Protein AF-A0A8J3LRJ8-F1 (afdb_monomer_lite)

Structure (mmCIF, N/CA/C/O backbone):
data_AF-A0A8J3LRJ8-F1
#
_entry.id   AF-A0A8J3LRJ8-F1
#
loop_
_atom_site.group_PDB
_atom_site.id
_atom_site.type_symbol
_atom_site.label_atom_id
_atom_site.label_alt_id
_atom_site.label_comp_id
_atom_site.label_asym_id
_atom_site.label_entity_id
_atom_site.label_seq_id
_atom_site.pdbx_PDB_ins_code
_atom_site.Cartn_x
_atom_site.Cartn_y
_atom_site.Cartn_z
_atom_site.occupancy
_atom_site.B_iso_or_equiv
_atom_site.auth_seq_id
_atom_site.auth_comp_id
_atom_site.auth_asym_id
_atom_site.auth_atom_id
_atom_site.pdbx_PDB_model_num
ATOM 1 N N . MET A 1 1 ? -15.444 -9.079 7.848 1.00 65.44 1 MET A N 1
ATOM 2 C CA . MET A 1 1 ? -14.288 -9.441 6.993 1.00 65.44 1 MET A CA 1
ATOM 3 C C . MET A 1 1 ? -14.459 -8.751 5.651 1.00 65.44 1 MET A C 1
ATOM 5 O O . MET A 1 1 ? -15.572 -8.763 5.139 1.00 65.44 1 MET A O 1
ATOM 9 N N . ALA A 1 2 ? -13.406 -8.133 5.113 1.00 72.88 2 ALA A N 1
ATOM 10 C CA . ALA A 1 2 ? -13.428 -7.560 3.766 1.00 72.88 2 ALA A CA 1
ATOM 11 C C . ALA A 1 2 ? -13.135 -8.657 2.718 1.00 72.88 2 ALA A C 1
ATOM 13 O O . ALA A 1 2 ? -12.346 -9.560 3.013 1.00 72.88 2 ALA A O 1
ATOM 14 N N . PRO A 1 3 ? -13.757 -8.618 1.524 1.00 83.00 3 PRO A N 1
ATOM 15 C CA . PRO A 1 3 ? -13.484 -9.588 0.469 1.00 83.00 3 PRO A CA 1
ATOM 16 C C . PRO A 1 3 ? -12.045 -9.447 -0.063 1.00 83.00 3 PRO A C 1
ATOM 18 O O . PRO A 1 3 ? -11.487 -8.343 -0.053 1.00 83.00 3 PRO A O 1
ATOM 21 N N . PRO A 1 4 ? -11.432 -10.538 -0.557 1.00 85.56 4 PRO A N 1
ATOM 22 C CA . PRO A 1 4 ? -10.125 -10.460 -1.195 1.00 85.56 4 PRO A CA 1
ATOM 23 C C . PRO A 1 4 ? -10.191 -9.526 -2.408 1.00 85.56 4 PRO A C 1
ATOM 25 O O . PRO A 1 4 ? -11.107 -9.604 -3.224 1.00 85.56 4 PRO A O 1
ATOM 28 N N . THR A 1 5 ? -9.208 -8.636 -2.522 1.00 88.31 5 THR A N 1
ATOM 29 C CA . THR A 1 5 ? -9.107 -7.648 -3.603 1.00 88.31 5 THR A CA 1
ATOM 30 C C . THR A 1 5 ? -7.803 -7.858 -4.362 1.00 88.31 5 THR A C 1
ATOM 32 O O . THR A 1 5 ? -6.771 -8.146 -3.757 1.00 88.31 5 THR A O 1
ATOM 35 N N . ARG A 1 6 ? -7.837 -7.702 -5.690 1.00 91.50 6 ARG A N 1
ATOM 36 C CA . ARG A 1 6 ? -6.662 -7.812 -6.562 1.00 91.50 6 ARG A CA 1
ATOM 37 C C . ARG A 1 6 ? -6.442 -6.510 -7.321 1.00 91.50 6 ARG A C 1
ATOM 39 O O . ARG A 1 6 ? -7.355 -6.023 -7.980 1.00 91.50 6 ARG A O 1
ATOM 46 N N . ILE A 1 7 ? -5.212 -6.002 -7.290 1.00 92.75 7 ILE A N 1
ATOM 47 C CA . ILE A 1 7 ? -4.786 -4.893 -8.147 1.00 92.75 7 ILE A CA 1
ATOM 48 C C . ILE A 1 7 ? -4.277 -5.464 -9.474 1.00 92.75 7 ILE A C 1
ATOM 50 O O . ILE A 1 7 ? -3.408 -6.339 -9.498 1.00 92.75 7 ILE A O 1
ATOM 54 N N . LEU A 1 8 ? -4.849 -5.003 -10.584 1.00 93.88 8 LEU A N 1
ATOM 55 C CA . LEU A 1 8 ? -4.474 -5.445 -11.928 1.00 93.88 8 LEU A CA 1
ATOM 56 C C . LEU A 1 8 ? -3.208 -4.721 -12.412 1.00 93.88 8 LEU A C 1
ATOM 58 O O . LEU A 1 8 ? -2.882 -3.634 -11.943 1.00 93.88 8 LEU A O 1
ATOM 62 N N . GLY A 1 9 ? -2.476 -5.336 -13.346 1.00 91.75 9 GLY A N 1
ATOM 63 C CA . GLY A 1 9 ? -1.261 -4.743 -13.926 1.00 91.75 9 GLY A CA 1
ATOM 64 C C . GLY A 1 9 ? -0.040 -4.713 -12.996 1.00 91.75 9 GLY A C 1
ATOM 65 O O . GLY A 1 9 ? 0.947 -4.068 -13.322 1.00 91.75 9 GLY A O 1
ATOM 66 N N . GLN A 1 10 ? -0.089 -5.407 -11.854 1.00 93.19 10 GLN A N 1
ATOM 67 C CA . GLN A 1 10 ? 0.999 -5.473 -10.864 1.00 93.19 10 GLN A CA 1
ATOM 68 C C . GLN A 1 10 ? 1.761 -6.810 -10.877 1.00 93.19 10 GLN A C 1
ATOM 70 O O . GLN A 1 10 ? 2.493 -7.111 -9.945 1.00 93.19 10 GLN A O 1
ATOM 75 N N . SER A 1 11 ? 1.604 -7.637 -11.916 1.00 92.12 11 SER A N 1
ATOM 76 C CA . SER A 1 11 ? 2.166 -8.999 -11.962 1.00 92.12 11 SER A CA 1
A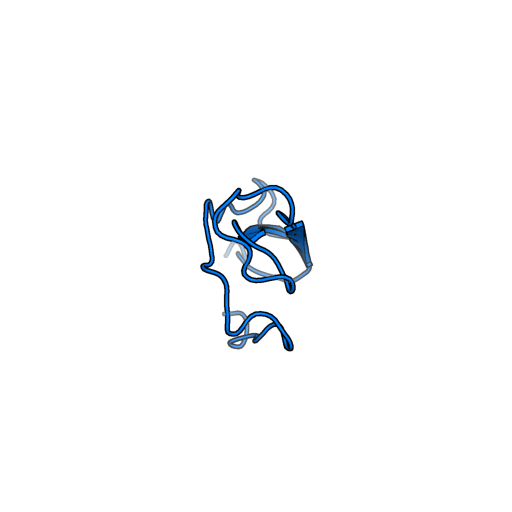TOM 77 C C . SER A 1 11 ? 3.697 -9.068 -11.850 1.00 92.12 11 SER A C 1
ATOM 79 O O . SER A 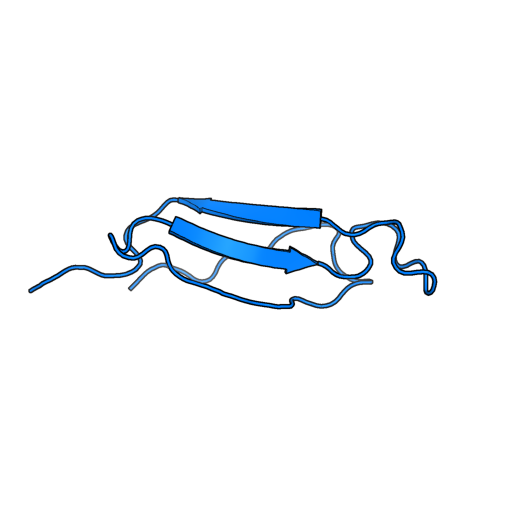1 11 ? 4.233 -10.125 -11.540 1.00 92.12 11 SER A O 1
ATOM 81 N N . SER A 1 12 ? 4.399 -7.969 -12.130 1.00 92.25 12 SER A N 1
ATOM 82 C CA . SER A 1 12 ? 5.864 -7.864 -12.115 1.00 92.25 12 SER A CA 1
ATOM 83 C C . SER A 1 12 ? 6.429 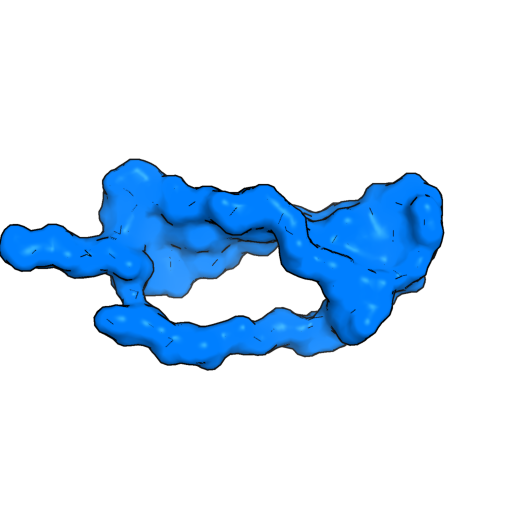-7.269 -10.815 1.00 92.25 12 SER A C 1
ATOM 85 O O . SER A 1 12 ? 7.637 -7.022 -10.720 1.00 92.25 12 SER A O 1
ATOM 87 N N . SER A 1 13 ? 5.587 -7.043 -9.803 1.00 92.62 13 SER A N 1
ATOM 88 C CA . SER A 1 13 ? 5.969 -6.372 -8.561 1.00 92.62 13 SER A CA 1
ATOM 89 C C . SER A 1 13 ? 5.330 -7.012 -7.329 1.00 92.62 13 SER A C 1
ATOM 91 O O . SER A 1 13 ? 4.240 -7.576 -7.386 1.00 92.62 13 SER A O 1
ATOM 93 N N . GLU A 1 14 ? 6.028 -6.935 -6.201 1.00 92.62 14 GLU A N 1
ATOM 94 C CA . GLU A 1 14 ? 5.578 -7.434 -4.906 1.00 92.62 14 GLU A CA 1
ATOM 95 C C . GLU A 1 14 ? 4.670 -6.442 -4.190 1.00 92.62 14 GLU A C 1
ATOM 97 O O . GLU A 1 14 ? 4.755 -5.237 -4.408 1.00 92.62 14 GLU A O 1
ATOM 102 N N . ILE A 1 15 ? 3.885 -6.956 -3.242 1.00 93.31 15 ILE A N 1
ATOM 103 C CA . ILE A 1 15 ? 3.269 -6.151 -2.185 1.00 93.31 15 ILE A CA 1
ATOM 104 C C . ILE A 1 15 ? 4.265 -6.015 -1.031 1.00 93.31 15 ILE A C 1
ATOM 106 O O . ILE A 1 15 ? 4.845 -7.005 -0.586 1.00 93.31 15 ILE A O 1
ATOM 110 N N . THR A 1 16 ? 4.429 -4.803 -0.509 1.00 93.81 16 THR A N 1
ATOM 111 C CA . THR A 1 16 ? 5.318 -4.494 0.615 1.00 93.81 16 THR A CA 1
ATOM 112 C C . THR A 1 16 ? 4.635 -3.575 1.632 1.00 93.81 16 THR A C 1
ATOM 114 O O . THR A 1 16 ? 3.736 -2.809 1.296 1.00 93.81 16 THR A O 1
ATOM 117 N N . GLY A 1 17 ? 5.042 -3.673 2.902 1.00 94.50 17 GLY A N 1
ATOM 118 C CA . GLY A 1 17 ? 4.635 -2.750 3.971 1.00 94.50 17 GLY A CA 1
ATOM 119 C C . GLY A 1 17 ? 3.124 -2.576 4.207 1.00 94.50 17 GLY A C 1
ATOM 120 O O . GLY A 1 17 ? 2.683 -1.430 4.280 1.00 94.50 17 GLY A O 1
ATOM 121 N N . PRO A 1 18 ? 2.311 -3.647 4.324 1.00 95.19 18 PRO A N 1
ATOM 122 C CA . PRO A 1 18 ? 0.896 -3.493 4.642 1.00 95.19 18 PRO A CA 1
ATOM 123 C C . PRO A 1 18 ? 0.689 -2.904 6.049 1.00 95.19 18 PRO A C 1
ATOM 125 O O . PRO A 1 18 ? 1.273 -3.386 7.020 1.00 95.19 18 PRO A O 1
ATOM 128 N N . ALA A 1 19 ? -0.180 -1.899 6.169 1.00 95.94 19 ALA A N 1
ATOM 129 C CA . ALA A 1 19 ? -0.526 -1.247 7.429 1.00 95.94 19 ALA A CA 1
ATOM 130 C C . ALA A 1 19 ? -1.995 -0.803 7.453 1.00 95.94 19 ALA A C 1
ATOM 132 O O . ALA A 1 19 ? -2.469 -0.117 6.548 1.00 95.94 19 ALA A O 1
ATOM 133 N N . PHE A 1 20 ? -2.718 -1.158 8.514 1.00 94.50 20 PHE A N 1
ATOM 134 C CA . PHE A 1 20 ? -4.069 -0.644 8.746 1.00 94.50 20 PHE A CA 1
ATOM 135 C C . PHE A 1 20 ? -4.020 0.731 9.413 1.00 94.50 20 PHE A C 1
ATOM 137 O O . PHE A 1 20 ? -3.182 0.970 10.285 1.00 94.50 20 PHE A O 1
ATOM 144 N N . SER A 1 21 ? -4.951 1.617 9.057 1.00 94.38 21 SER A N 1
ATOM 145 C CA . SER A 1 21 ? -5.162 2.846 9.819 1.00 94.38 21 SER A CA 1
ATOM 146 C C . SER A 1 21 ? -5.657 2.527 11.239 1.00 94.38 21 SER A C 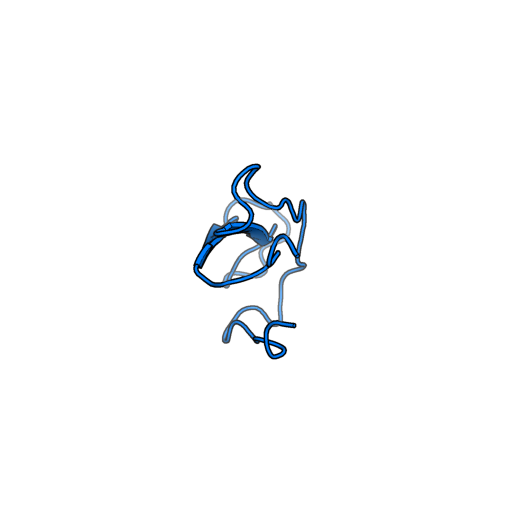1
ATOM 148 O O . SER A 1 21 ? -6.366 1.533 11.438 1.00 94.38 21 SER A O 1
ATOM 150 N N . PRO A 1 22 ? -5.351 3.376 12.239 1.00 92.75 22 PRO A N 1
ATOM 151 C CA . PRO A 1 22 ? -5.804 3.163 13.617 1.00 92.75 22 PRO A CA 1
ATOM 152 C C . PRO A 1 22 ? -7.329 3.075 13.759 1.00 92.75 22 PRO A C 1
ATOM 154 O O . PRO A 1 22 ? -7.831 2.340 14.606 1.00 92.75 22 PRO A O 1
ATOM 157 N N . ASP A 1 23 ? -8.067 3.790 12.904 1.00 92.06 23 ASP A N 1
ATOM 158 C CA . ASP A 1 23 ? -9.533 3.784 12.872 1.00 92.06 23 ASP A CA 1
ATOM 159 C C . ASP A 1 23 ? -10.135 2.584 12.113 1.00 92.06 23 ASP A C 1
ATOM 161 O O . ASP A 1 23 ? -11.355 2.447 12.052 1.00 92.06 23 ASP A O 1
ATOM 165 N N . GLY A 1 24 ? -9.301 1.713 11.533 1.00 91.38 24 GLY A N 1
ATOM 166 C CA . GLY A 1 24 ? -9.726 0.491 10.848 1.00 91.38 24 GLY A CA 1
ATOM 167 C C . GLY A 1 24 ? -10.428 0.702 9.504 1.00 91.38 24 GLY A C 1
ATOM 168 O O . GLY A 1 24 ? -10.988 -0.259 8.969 1.00 91.38 24 GLY A O 1
ATOM 169 N N . ARG A 1 25 ? -10.414 1.927 8.958 1.00 92.38 25 ARG A N 1
ATOM 170 C CA . ARG A 1 25 ? -11.106 2.285 7.706 1.00 92.38 25 ARG A CA 1
ATOM 171 C C . ARG A 1 25 ? -10.228 2.224 6.461 1.00 92.38 25 ARG A C 1
ATOM 173 O O . ARG A 1 25 ? -10.754 2.260 5.347 1.00 92.38 25 ARG A O 1
ATOM 180 N N . ARG A 1 26 ? -8.906 2.164 6.633 1.00 94.94 26 ARG A N 1
ATOM 181 C CA . ARG A 1 26 ? -7.937 2.170 5.534 1.00 94.94 26 ARG A CA 1
ATOM 182 C C . ARG A 1 26 ? -6.905 1.061 5.693 1.00 94.94 26 ARG A C 1
ATOM 184 O O . ARG A 1 26 ? -6.492 0.733 6.805 1.00 94.94 26 ARG A O 1
ATOM 191 N N . LEU A 1 27 ? -6.478 0.517 4.562 1.00 94.62 27 LEU A N 1
ATOM 192 C CA . LEU A 1 27 ? -5.311 -0.344 4.422 1.00 94.62 27 LEU A CA 1
ATOM 193 C C . LEU A 1 27 ? -4.351 0.330 3.444 1.00 94.62 27 LEU A C 1
ATOM 195 O O . LEU A 1 27 ? -4.722 0.605 2.304 1.00 94.62 27 LEU A O 1
ATOM 199 N N . TYR A 1 28 ? -3.124 0.561 3.890 1.00 96.31 28 TYR A N 1
ATOM 200 C CA . TYR A 1 28 ? -2.020 1.015 3.061 1.00 96.31 28 TYR A CA 1
ATOM 201 C C . TYR A 1 28 ? -1.105 -0.152 2.743 1.00 96.31 28 TYR A C 1
ATOM 203 O O . TYR A 1 28 ? -0.881 -1.004 3.595 1.00 96.31 28 TYR A O 1
ATOM 211 N N . PHE A 1 29 ? -0.564 -0.184 1.537 1.00 96.12 29 PHE A N 1
ATOM 212 C CA . PHE A 1 29 ? 0.553 -1.047 1.169 1.00 96.12 29 PHE A CA 1
ATOM 213 C C . PHE A 1 29 ? 1.252 -0.443 -0.042 1.00 96.12 29 PHE A C 1
ATOM 215 O O . PHE A 1 29 ? 0.685 0.387 -0.754 1.00 96.12 29 PHE A O 1
ATOM 222 N N . SER A 1 30 ? 2.471 -0.880 -0.304 1.00 95.88 30 SER A N 1
ATOM 223 C CA . SER A 1 30 ? 3.238 -0.444 -1.458 1.00 95.88 30 SER A CA 1
ATOM 224 C C . SER A 1 30 ? 3.455 -1.585 -2.440 1.00 95.88 30 SER A C 1
ATOM 226 O O . SER A 1 30 ? 3.379 -2.763 -2.102 1.00 95.88 30 SER A O 1
ATOM 228 N N . SER A 1 31 ? 3.717 -1.209 -3.681 1.00 94.81 31 SER A N 1
ATOM 229 C CA . SER A 1 31 ? 4.282 -2.052 -4.715 1.00 94.81 31 SER A CA 1
ATOM 230 C C . SER A 1 31 ? 5.694 -1.561 -4.990 1.00 94.81 31 SER A C 1
ATOM 232 O O . SER A 1 31 ? 5.853 -0.403 -5.372 1.00 94.81 31 SER A O 1
ATOM 234 N N . GLN A 1 32 ? 6.716 -2.393 -4.764 1.00 91.94 32 GLN A N 1
ATOM 235 C CA . GLN A 1 32 ? 8.113 -1.935 -4.811 1.00 91.94 32 GLN A CA 1
ATOM 236 C C . GLN A 1 32 ? 8.534 -1.495 -6.222 1.00 91.94 32 GLN A C 1
ATOM 238 O O . GLN A 1 32 ? 9.167 -0.455 -6.385 1.00 91.94 32 GLN A O 1
ATOM 243 N N . ARG A 1 33 ? 8.184 -2.277 -7.247 1.00 92.81 33 ARG A N 1
ATOM 24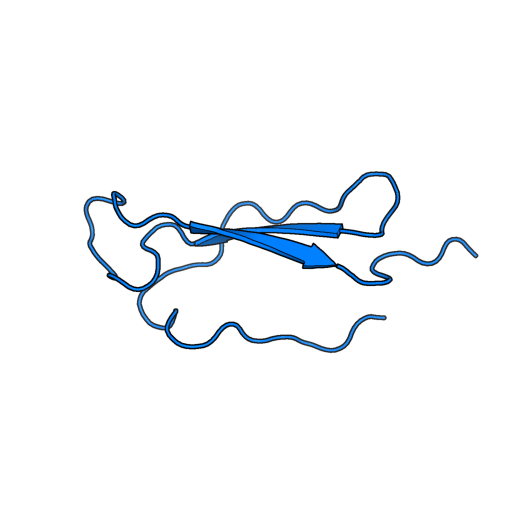4 C CA . ARG A 1 33 ? 8.542 -2.017 -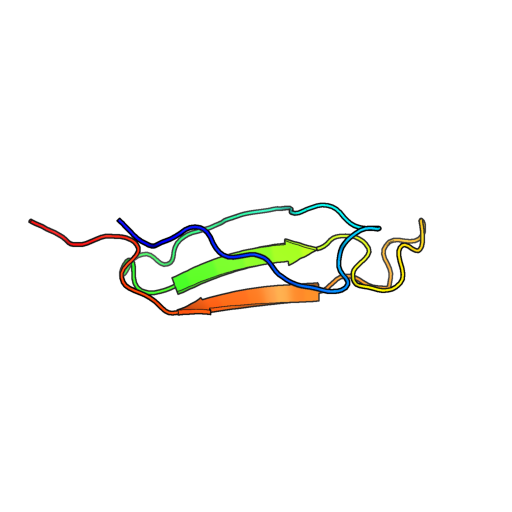8.654 1.00 92.81 33 ARG A CA 1
ATOM 245 C C . ARG A 1 33 ? 7.396 -1.419 -9.478 1.00 92.81 33 ARG A C 1
ATOM 247 O O . ARG A 1 33 ? 7.609 -1.004 -10.623 1.00 92.81 33 ARG A O 1
ATOM 254 N N . GLY A 1 34 ? 6.191 -1.371 -8.910 1.00 90.81 34 GLY A N 1
ATOM 255 C CA . GLY A 1 34 ? 4.977 -0.897 -9.573 1.00 90.81 34 GLY A CA 1
ATOM 256 C C . GLY A 1 34 ? 4.642 -1.681 -10.841 1.00 90.81 34 GLY A C 1
ATOM 257 O O . GLY A 1 34 ? 5.023 -2.837 -11.004 1.00 90.81 34 GLY A O 1
ATOM 258 N N . THR A 1 35 ? 3.946 -1.040 -11.781 1.00 89.56 35 THR A N 1
ATOM 259 C CA . THR A 1 35 ? 3.586 -1.665 -13.070 1.00 89.56 35 THR A CA 1
ATOM 260 C C . THR A 1 35 ? 4.799 -1.916 -13.969 1.00 89.56 35 THR A C 1
ATOM 262 O O . THR A 1 35 ? 4.770 -2.791 -14.830 1.00 89.56 35 THR A O 1
ATOM 265 N N . SER A 1 36 ? 5.878 -1.154 -13.768 1.00 86.31 36 SER A N 1
ATOM 266 C CA . SER A 1 36 ? 7.068 -1.188 -14.618 1.00 86.31 36 SER A CA 1
ATOM 267 C C . SER A 1 36 ? 7.907 -2.455 -14.446 1.00 86.31 36 SER A C 1
ATOM 269 O O . SER A 1 36 ? 8.672 -2.794 -15.344 1.00 86.31 36 SER A O 1
ATOM 271 N N . GLY A 1 37 ? 7.828 -3.117 -13.284 1.00 84.00 37 GLY A N 1
ATOM 272 C CA . GLY A 1 37 ? 8.670 -4.269 -12.954 1.00 84.00 37 GLY A CA 1
ATOM 273 C C . GLY A 1 37 ? 10.177 -3.987 -12.930 1.00 84.00 37 GLY A C 1
ATOM 274 O O . GLY A 1 37 ? 10.956 -4.932 -12.850 1.00 84.00 37 GLY A O 1
ATOM 275 N N . HIS A 1 38 ? 10.611 -2.723 -13.017 1.00 85.69 38 HIS A N 1
ATOM 276 C CA . HIS A 1 38 ? 12.027 -2.392 -13.150 1.00 85.69 38 HIS A CA 1
ATOM 277 C C . HIS A 1 38 ? 12.793 -2.668 -11.856 1.00 85.69 38 HIS A C 1
ATOM 279 O O . HIS A 1 38 ? 12.422 -2.202 -10.775 1.00 85.69 38 HIS A O 1
ATOM 285 N N . SER A 1 39 ? 13.915 -3.375 -11.986 1.00 80.06 39 SER A N 1
ATOM 286 C CA . SER A 1 39 ? 14.769 -3.798 -10.871 1.00 80.06 39 SER A CA 1
ATOM 287 C C . SER A 1 39 ? 15.387 -2.637 -10.086 1.00 80.06 39 SER A C 1
ATOM 289 O O . SER A 1 39 ? 15.850 -2.839 -8.970 1.00 80.06 39 SER A O 1
ATOM 291 N N . THR A 1 40 ? 15.384 -1.419 -10.640 1.00 80.25 40 THR A N 1
ATOM 292 C CA . THR A 1 40 ? 15.909 -0.215 -9.976 1.00 80.25 40 THR A CA 1
ATOM 293 C C . THR A 1 40 ? 14.961 0.361 -8.918 1.00 80.25 40 THR A C 1
ATOM 295 O O . THR A 1 40 ? 15.332 1.312 -8.237 1.00 80.25 40 THR A O 1
ATOM 298 N N . GLY A 1 41 ? 13.736 -0.169 -8.774 1.00 74.19 41 GLY A N 1
ATOM 299 C CA . GLY A 1 41 ? 12.778 0.253 -7.739 1.00 74.19 41 GLY A CA 1
ATOM 300 C C . GLY A 1 41 ? 12.195 1.660 -7.930 1.00 74.19 41 GLY A C 1
ATOM 301 O O . GLY A 1 41 ? 11.459 2.149 -7.081 1.00 74.19 41 GLY A O 1
ATOM 302 N N . SER A 1 42 ? 12.488 2.322 -9.052 1.00 81.50 42 SER A N 1
ATOM 303 C CA . SER A 1 42 ? 12.051 3.699 -9.327 1.00 81.50 42 SER A CA 1
ATOM 304 C C . SER A 1 42 ? 10.557 3.812 -9.665 1.00 81.50 42 SER A C 1
ATOM 306 O O . SER A 1 42 ? 10.026 4.914 -9.730 1.00 81.50 42 SER A O 1
ATOM 308 N N . GLY A 1 43 ? 9.880 2.683 -9.891 1.00 87.81 43 GLY A N 1
ATOM 309 C CA . GLY A 1 43 ? 8.463 2.616 -10.255 1.00 87.81 43 GLY A CA 1
ATOM 310 C C . GLY A 1 43 ? 7.508 2.405 -9.081 1.00 87.81 43 GLY A C 1
ATOM 311 O O . GLY A 1 43 ? 6.373 2.007 -9.322 1.00 87.81 43 GLY A O 1
ATOM 312 N N . GLY A 1 44 ? 7.957 2.582 -7.836 1.00 92.44 44 GLY A N 1
ATOM 313 C CA . GLY A 1 44 ? 7.163 2.266 -6.650 1.00 92.44 44 GLY A CA 1
ATOM 314 C C . GLY A 1 44 ? 5.815 2.997 -6.587 1.00 92.44 44 GLY A C 1
ATOM 315 O O . GLY A 1 44 ? 5.710 4.167 -6.950 1.00 92.44 44 GLY A O 1
ATOM 316 N N . ILE A 1 45 ? 4.776 2.306 -6.108 1.00 94.62 45 ILE A N 1
ATOM 317 C CA . ILE A 1 45 ? 3.414 2.852 -5.958 1.00 94.62 45 ILE A CA 1
ATOM 318 C C . ILE A 1 45 ? 2.904 2.529 -4.557 1.00 94.62 45 ILE A C 1
ATOM 320 O O . ILE A 1 45 ? 2.939 1.369 -4.159 1.00 94.62 45 ILE A O 1
ATOM 324 N N . THR A 1 46 ? 2.379 3.513 -3.829 1.00 96.12 46 THR A N 1
ATOM 325 C CA . THR A 1 46 ? 1.659 3.279 -2.567 1.00 96.12 46 THR A CA 1
ATOM 326 C C . THR A 1 46 ? 0.159 3.348 -2.810 1.00 96.12 46 THR A C 1
ATOM 328 O O . THR A 1 46 ? -0.340 4.309 -3.391 1.00 96.12 46 THR A O 1
ATOM 331 N N . TYR A 1 47 ? -0.551 2.324 -2.354 1.00 96.25 47 TYR A N 1
ATOM 332 C CA . TYR A 1 47 ? -1.997 2.209 -2.437 1.00 96.25 47 TYR A CA 1
ATOM 333 C C . TYR A 1 47 ? -2.634 2.518 -1.089 1.00 96.25 47 TYR A C 1
ATOM 335 O O . TYR A 1 47 ? -2.126 2.119 -0.043 1.00 96.25 47 TYR A O 1
ATOM 343 N N . GLU A 1 48 ? -3.786 3.177 -1.140 1.00 96.69 48 GLU A N 1
ATOM 344 C CA . GLU A 1 48 ? -4.731 3.292 -0.038 1.00 96.69 48 GLU A CA 1
ATOM 345 C C . GLU A 1 48 ? -6.024 2.601 -0.472 1.00 96.69 48 GLU A C 1
ATOM 347 O O . GLU A 1 48 ? -6.605 2.938 -1.503 1.00 96.69 48 GLU A O 1
ATOM 352 N N . VAL A 1 49 ? -6.480 1.627 0.308 1.00 94.94 49 VAL A N 1
ATOM 353 C CA . VAL A 1 49 ? -7.765 0.961 0.092 1.00 94.94 49 VAL A CA 1
ATOM 354 C C . VAL A 1 49 ? -8.692 1.361 1.225 1.00 94.94 49 VAL A C 1
ATOM 356 O O . VAL A 1 49 ? -8.327 1.229 2.390 1.00 94.94 49 VAL A O 1
ATOM 359 N N . THR A 1 50 ? -9.888 1.840 0.887 1.00 93.31 50 THR A N 1
ATOM 360 C CA . THR A 1 50 ? -10.933 2.188 1.860 1.00 93.31 50 THR A CA 1
ATOM 361 C C . THR A 1 50 ? -11.914 1.030 2.026 1.00 93.31 50 THR A C 1
ATOM 363 O O . THR A 1 50 ? -12.335 0.423 1.044 1.00 93.31 50 THR A O 1
ATOM 366 N N . GLY A 1 51 ? -12.313 0.745 3.264 1.00 88.44 51 GLY A N 1
ATOM 367 C CA . GLY A 1 51 ? -13.333 -0.254 3.576 1.00 88.44 51 GLY A CA 1
ATOM 368 C C . GLY A 1 51 ? -13.424 -0.548 5.075 1.00 88.44 51 GLY A C 1
ATOM 369 O O . GLY A 1 51 ? -12.595 -0.071 5.849 1.00 88.44 51 GLY A O 1
ATOM 370 N N . PRO A 1 52 ? -14.413 -1.336 5.528 1.00 88.06 52 PRO A N 1
ATOM 371 C CA . PRO A 1 52 ? -14.415 -1.825 6.900 1.00 88.06 52 PRO A CA 1
ATOM 372 C C . PRO A 1 52 ? -13.389 -2.963 7.043 1.00 88.06 52 PRO A C 1
ATOM 374 O O . PRO A 1 52 ? -13.689 -4.123 6.752 1.00 88.06 52 PRO A O 1
ATOM 377 N N . PHE A 1 53 ? -12.170 -2.647 7.495 1.00 88.94 53 PHE A N 1
ATOM 378 C CA . PHE A 1 53 ? -11.130 -3.654 7.766 1.00 88.94 53 PHE A CA 1
ATOM 379 C C . PHE A 1 53 ? -11.155 -4.154 9.206 1.00 88.94 53 PHE A C 1
ATOM 381 O O . PHE A 1 53 ? -10.783 -5.295 9.477 1.00 88.94 53 PHE A O 1
ATOM 388 N N . ARG A 1 54 ? -11.636 -3.318 10.128 1.00 76.00 54 ARG A N 1
ATOM 389 C CA . ARG A 1 54 ? -11.920 -3.697 11.511 1.00 76.00 54 ARG A CA 1
ATOM 390 C C . ARG A 1 54 ? -13.286 -3.138 11.882 1.00 76.00 54 ARG A C 1
ATOM 392 O O . ARG A 1 54 ? -13.482 -1.930 11.883 1.00 76.00 54 ARG A O 1
ATOM 399 N N . THR A 1 55 ? -14.231 -4.012 12.188 1.00 64.06 55 THR A N 1
ATOM 400 C CA . THR A 1 55 ? -15.430 -3.634 12.937 1.00 64.06 55 THR A CA 1
ATOM 401 C C . THR A 1 55 ? -15.065 -3.784 14.409 1.00 64.06 55 THR A C 1
ATOM 403 O O . THR A 1 55 ? -14.706 -4.889 14.818 1.00 64.06 55 THR A O 1
ATOM 406 N N . GLN A 1 56 ? -15.080 -2.701 15.194 1.00 58.16 56 GLN A N 1
ATOM 407 C CA . GLN A 1 56 ? -15.181 -2.893 16.644 1.00 58.16 56 GLN A CA 1
ATOM 408 C C . GLN A 1 56 ? -16.513 -3.606 16.908 1.00 58.16 56 GLN A C 1
ATOM 410 O O . GLN A 1 56 ? -17.508 -3.282 16.253 1.00 58.16 56 GLN A O 1
ATOM 415 N N . ALA A 1 57 ? -16.474 -4.632 17.758 1.00 57.84 57 ALA A N 1
ATOM 416 C CA . ALA A 1 57 ? -17.679 -5.239 18.310 1.00 57.84 57 ALA A CA 1
ATOM 417 C C . ALA A 1 57 ? -18.361 -4.249 19.260 1.00 57.84 57 ALA A C 1
ATOM 419 O O . ALA A 1 57 ? -17.615 -3.482 19.915 1.00 57.84 57 ALA A O 1
#

Organism: NCBI:txid575193

InterPro domains:
  IPR011042 Six-bladed beta-propeller, TolB-like [G3DSA:2.120.10.30] (3-47)
  IPR011659 WD40-like beta-propeller [PF07676] (11-37)

Secondary structure (DSSP, 8-state):
-PPP---TT-TTS-EEEEEE-TTSSEEEEEESSGGGT-TTSTT-EEEEEES-S----

Sequence (57 aa):
MAPPTRILGQSSSEITGPAFSPDGRRLYFSSQRGTSGHSTGSGGITYEVTGPFRTQA

Radius of gyration: 12.97 Å; chains: 1; bounding box: 34×14×33 Å

Foldseek 3Di:
DDDDDDDPLLPLWDKADWDADPVQFKIKIKTQQANNSDPVSPRMDIDIDGDNRDDDD

pLDDT: mean 88.45, std 9.32, range [57.84, 96.69]